Protein AF-A0A9Q0XYY8-F1 (afdb_monomer)

Nearest PDB structures (foldseek):
  5wf7-assembly1_B  TM=5.949E-01  e=9.572E+00  Thermochaetoides thermophila DSM 1495

Solvent-accessible surface area (backbone atoms only — not comparable to full-atom values): 6502 Å² total; per-residue (Å²): 116,75,74,58,56,54,52,50,41,52,50,37,50,50,51,33,50,53,48,52,50,27,52,75,70,72,44,54,51,76,96,55,97,62,53,68,69,56,53,53,53,53,49,50,53,51,48,53,49,42,60,76,51,77,65,93,70,63,51,65,63,44,37,55,53,29,49,57,46,53,59,73,22,50,74,76,62,58,66,72,58,52,52,51,48,51,53,51,52,51,52,46,57,60,57,71,68,61,75,83,77,77,76,76,77,80,73,78,133

Sequence (109 aa):
DAPNEQAQCMFVTYILTACLTAIVRGEDELHLPQTKAQLVAEVVAVLEQVVAEPTPGNILPCALVALHHLSKMKPHTPWELEDRFLSLAIHAVLRLEEPSYDYVGQVGP

Structure (mmCIF, N/CA/C/O backbone):
data_AF-A0A9Q0XYY8-F1
#
_entry.id   AF-A0A9Q0XYY8-F1
#
loop_
_atom_site.group_PDB
_atom_site.id
_atom_site.type_symbol
_atom_site.label_atom_id
_atom_site.label_alt_id
_atom_site.label_comp_id
_atom_site.label_asym_id
_atom_site.label_entity_id
_atom_site.label_seq_id
_atom_site.pdbx_PDB_ins_code
_atom_site.Cartn_x
_atom_site.Cartn_y
_atom_site.Cartn_z
_atom_site.occupancy
_atom_site.B_iso_or_equiv
_atom_site.auth_seq_id
_atom_site.auth_comp_id
_atom_site.auth_asym_id
_atom_site.auth_atom_id
_atom_site.pdbx_PDB_model_num
ATOM 1 N N . ASP A 1 1 ? 21.476 -0.680 -7.395 1.00 51.12 1 ASP A N 1
ATOM 2 C CA . ASP A 1 1 ? 21.698 -0.792 -5.939 1.00 51.12 1 ASP A CA 1
ATOM 3 C C . ASP A 1 1 ? 20.903 -1.950 -5.338 1.00 51.12 1 ASP A C 1
ATOM 5 O O . ASP A 1 1 ? 19.771 -1.769 -4.914 1.00 51.12 1 ASP A O 1
ATOM 9 N N . ALA A 1 2 ? 21.500 -3.143 -5.244 1.00 47.94 2 ALA A N 1
ATOM 10 C CA . ALA A 1 2 ? 20.867 -4.320 -4.628 1.00 47.94 2 ALA A CA 1
ATOM 11 C C . ALA A 1 2 ? 20.424 -4.176 -3.142 1.00 47.94 2 ALA A C 1
ATOM 13 O O . ALA A 1 2 ? 19.433 -4.804 -2.767 1.00 47.94 2 ALA A O 1
ATOM 14 N N . PRO A 1 3 ? 21.079 -3.371 -2.270 1.00 54.41 3 PRO A N 1
ATOM 15 C CA . PRO A 1 3 ? 20.635 -3.250 -0.879 1.00 54.41 3 PRO A CA 1
ATOM 16 C C . PRO A 1 3 ? 19.323 -2.465 -0.719 1.00 54.41 3 PRO A C 1
ATOM 18 O O . PRO A 1 3 ? 18.624 -2.659 0.274 1.00 54.41 3 PRO A O 1
ATOM 21 N N . ASN A 1 4 ? 18.965 -1.611 -1.688 1.00 74.56 4 ASN A N 1
ATOM 22 C CA . ASN A 1 4 ? 17.733 -0.820 -1.641 1.00 74.56 4 ASN A CA 1
ATOM 23 C C . ASN A 1 4 ? 16.499 -1.690 -1.953 1.00 74.56 4 ASN A C 1
ATOM 25 O O . ASN A 1 4 ? 15.521 -1.671 -1.211 1.00 74.56 4 ASN A O 1
ATOM 29 N N . GLU A 1 5 ? 16.579 -2.543 -2.978 1.00 75.19 5 GLU A N 1
ATOM 30 C CA . GLU A 1 5 ? 15.483 -3.441 -3.383 1.00 75.19 5 GLU A CA 1
ATOM 31 C C . GLU A 1 5 ? 15.122 -4.461 -2.296 1.00 75.19 5 GLU A C 1
ATOM 33 O O . GLU A 1 5 ? 13.947 -4.705 -2.013 1.00 75.19 5 GLU A O 1
ATOM 38 N N . GLN A 1 6 ? 16.128 -5.044 -1.636 1.00 81.56 6 GLN A N 1
ATOM 39 C CA . GLN A 1 6 ? 15.885 -6.023 -0.580 1.00 81.56 6 GLN A CA 1
ATOM 40 C C . GLN A 1 6 ? 15.208 -5.382 0.640 1.00 81.56 6 GLN A C 1
ATOM 42 O O . GLN A 1 6 ? 14.297 -5.978 1.219 1.00 81.56 6 GLN A O 1
ATOM 47 N N . ALA A 1 7 ? 15.602 -4.159 1.005 1.00 85.25 7 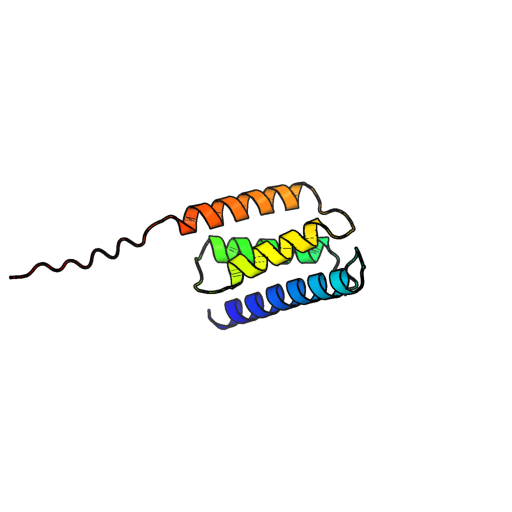ALA A N 1
ATOM 48 C CA . ALA A 1 7 ? 14.962 -3.404 2.078 1.00 85.25 7 ALA A CA 1
ATOM 49 C C . ALA A 1 7 ? 13.494 -3.083 1.751 1.00 85.25 7 ALA A C 1
ATOM 51 O O . ALA A 1 7 ? 12.620 -3.283 2.594 1.00 85.25 7 ALA A O 1
ATOM 52 N N . GLN A 1 8 ? 13.209 -2.671 0.514 1.00 86.12 8 GLN A N 1
ATOM 53 C CA . GLN A 1 8 ? 11.847 -2.400 0.043 1.00 86.12 8 GLN A CA 1
ATOM 54 C C . GLN A 1 8 ? 10.977 -3.654 0.038 1.00 86.12 8 GLN A C 1
ATOM 56 O O . GLN A 1 8 ? 9.841 -3.628 0.511 1.00 86.12 8 GLN A O 1
ATOM 61 N N . CYS A 1 9 ? 11.521 -4.774 -0.438 1.00 85.12 9 CYS A N 1
ATOM 62 C CA . CYS A 1 9 ? 10.827 -6.055 -0.437 1.00 85.12 9 CYS A CA 1
ATOM 63 C C . CYS A 1 9 ? 10.486 -6.507 0.992 1.00 85.12 9 CYS A C 1
ATOM 65 O O . CYS A 1 9 ? 9.346 -6.895 1.267 1.00 85.12 9 CYS A O 1
ATOM 67 N N . MET A 1 10 ? 11.440 -6.398 1.924 1.00 89.81 10 MET A N 1
ATOM 68 C CA . MET A 1 10 ? 11.202 -6.704 3.338 1.00 89.81 10 MET A CA 1
ATOM 69 C C . MET A 1 10 ? 10.146 -5.781 3.947 1.00 89.81 10 MET A C 1
ATOM 71 O O . MET A 1 10 ? 9.253 -6.262 4.643 1.00 89.81 10 MET A O 1
ATOM 75 N N . PHE A 1 11 ? 10.208 -4.482 3.651 1.00 90.50 11 PHE A N 1
ATOM 76 C CA . PHE A 1 11 ? 9.237 -3.507 4.134 1.00 90.50 11 PHE A CA 1
ATOM 77 C C . PHE A 1 11 ? 7.818 -3.821 3.643 1.00 90.50 11 PHE A C 1
ATOM 79 O O . PHE A 1 11 ? 6.909 -3.998 4.451 1.00 90.50 11 PHE A O 1
ATOM 86 N N . VAL A 1 12 ? 7.623 -3.981 2.333 1.00 90.88 12 VAL A N 1
ATOM 87 C CA . VAL A 1 12 ? 6.307 -4.296 1.755 1.00 90.88 12 VAL A CA 1
ATOM 88 C C . VAL A 1 12 ? 5.767 -5.623 2.298 1.00 90.88 12 VAL A C 1
ATOM 90 O O . VAL A 1 12 ? 4.589 -5.718 2.643 1.00 90.88 12 VAL A O 1
ATOM 93 N N . THR A 1 13 ? 6.628 -6.634 2.439 1.00 91.31 13 THR A N 1
ATOM 94 C CA . THR A 1 13 ? 6.248 -7.936 3.012 1.00 91.31 13 THR A CA 1
ATOM 95 C C . THR A 1 13 ? 5.820 -7.807 4.473 1.00 91.31 13 THR A C 1
ATOM 97 O O . THR A 1 13 ? 4.840 -8.431 4.889 1.00 91.31 13 THR A O 1
ATOM 100 N N . TYR A 1 14 ? 6.517 -6.979 5.253 1.00 93.12 14 TYR A N 1
ATOM 101 C CA . TYR A 1 14 ? 6.164 -6.689 6.640 1.00 93.12 14 TYR A CA 1
ATOM 102 C C . TYR A 1 14 ? 4.781 -6.035 6.745 1.00 93.12 14 TYR A C 1
ATOM 104 O O . TYR A 1 14 ? 3.944 -6.507 7.515 1.00 93.12 14 TYR A O 1
ATOM 112 N N . ILE A 1 15 ? 4.503 -5.019 5.922 1.00 92.75 15 ILE A N 1
ATO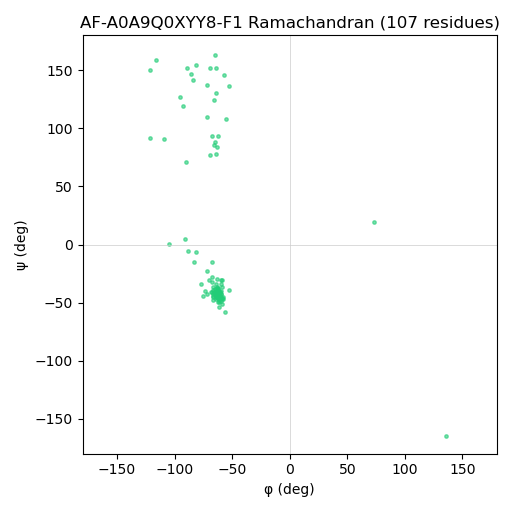M 113 C CA . ILE A 1 15 ? 3.197 -4.342 5.900 1.00 92.75 15 ILE A CA 1
ATOM 114 C C . ILE A 1 15 ? 2.082 -5.290 5.472 1.00 92.75 15 ILE A C 1
ATOM 116 O O . ILE A 1 15 ? 1.042 -5.348 6.130 1.00 92.75 15 ILE A O 1
ATOM 120 N N . LEU A 1 16 ? 2.305 -6.078 4.419 1.00 91.94 16 LEU A N 1
ATOM 121 C CA . LEU A 1 16 ? 1.346 -7.085 3.976 1.00 91.94 16 LEU A CA 1
ATOM 122 C C . LEU A 1 16 ? 1.045 -8.096 5.091 1.00 91.94 16 LEU A C 1
ATOM 124 O O . LEU A 1 16 ? -0.116 -8.396 5.365 1.00 91.94 16 LEU A O 1
ATOM 128 N N . THR A 1 17 ? 2.079 -8.579 5.780 1.00 93.38 17 THR A N 1
ATOM 129 C CA . THR A 1 17 ? 1.931 -9.535 6.885 1.00 93.38 17 THR A CA 1
ATOM 130 C C . THR A 1 17 ? 1.172 -8.928 8.062 1.00 93.38 17 THR A C 1
ATOM 132 O O . THR A 1 17 ? 0.295 -9.584 8.629 1.00 93.38 17 THR A O 1
ATOM 135 N N . ALA A 1 18 ? 1.463 -7.675 8.417 1.00 93.69 18 ALA A N 1
ATOM 136 C CA . ALA A 1 18 ? 0.744 -6.958 9.466 1.00 93.69 18 ALA A CA 1
ATOM 137 C C . ALA A 1 18 ? -0.741 -6.798 9.109 1.00 93.69 18 ALA A C 1
ATOM 139 O O . ALA A 1 18 ? -1.607 -7.111 9.926 1.00 93.69 18 ALA A O 1
ATOM 140 N N . CYS A 1 19 ? -1.030 -6.416 7.862 1.00 92.81 19 CYS A N 1
ATOM 141 C CA . CYS A 1 19 ? -2.391 -6.302 7.353 1.00 92.81 19 CYS A CA 1
ATOM 142 C C . CYS A 1 19 ? -3.156 -7.627 7.445 1.00 92.81 19 CYS A C 1
ATOM 144 O O . CYS A 1 19 ? -4.256 -7.682 7.992 1.00 92.81 19 CYS A O 1
ATOM 146 N N . LEU A 1 20 ? -2.568 -8.712 6.940 1.00 92.88 20 LEU A N 1
ATOM 147 C CA . LEU A 1 20 ? -3.191 -10.035 6.984 1.00 92.88 20 LEU A CA 1
ATOM 148 C C . LEU A 1 20 ? -3.399 -10.518 8.422 1.00 92.88 20 LEU A C 1
ATOM 150 O O . LEU A 1 20 ? -4.432 -11.110 8.723 1.00 92.88 20 LEU A O 1
ATOM 154 N N . THR A 1 21 ? -2.456 -10.232 9.320 1.00 94.31 21 THR A N 1
ATOM 155 C CA . THR A 1 21 ? -2.565 -10.600 10.738 1.00 94.31 21 THR A CA 1
ATOM 156 C C . THR A 1 21 ? -3.737 -9.893 11.413 1.00 94.31 21 THR A C 1
ATOM 158 O O . THR A 1 21 ? -4.521 -10.557 12.089 1.00 94.31 21 THR A O 1
ATOM 161 N N . ALA A 1 22 ? -3.889 -8.582 11.204 1.00 93.12 22 ALA A N 1
ATOM 162 C CA . ALA A 1 22 ? -5.024 -7.821 11.726 1.00 93.12 22 ALA A CA 1
ATOM 163 C C . ALA A 1 22 ? -6.357 -8.358 11.170 1.00 93.12 22 ALA A C 1
ATOM 165 O O . ALA A 1 22 ? -7.268 -8.668 11.935 1.00 93.12 22 ALA A O 1
ATOM 166 N N . ILE A 1 23 ? -6.430 -8.614 9.856 1.00 91.00 23 ILE A N 1
ATOM 167 C CA . ILE A 1 23 ? -7.627 -9.184 9.209 1.00 91.00 23 ILE A CA 1
ATOM 168 C C . ILE A 1 23 ? -8.001 -10.542 9.814 1.00 91.00 23 ILE A C 1
ATOM 170 O O . ILE A 1 23 ? -9.165 -10.773 10.137 1.00 91.00 23 ILE A O 1
ATOM 174 N N . VAL A 1 24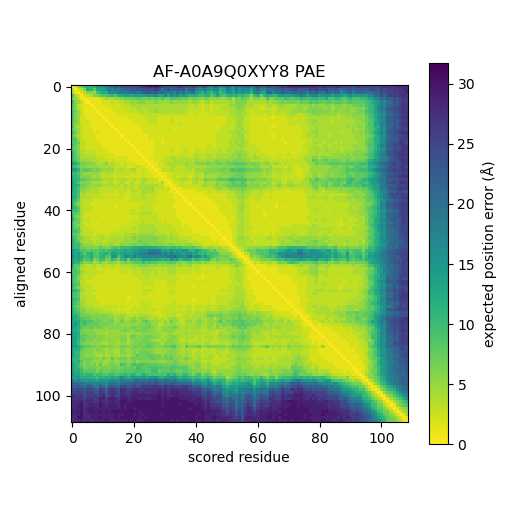 ? -7.028 -11.442 9.997 1.00 93.31 24 VAL A N 1
ATOM 175 C CA . VAL A 1 24 ? -7.258 -12.771 10.593 1.00 93.31 24 VAL A CA 1
ATOM 176 C C . VAL A 1 24 ? -7.749 -12.665 12.040 1.00 93.31 24 VAL A C 1
ATOM 178 O O . VAL A 1 24 ? -8.515 -13.517 12.490 1.00 93.31 24 VAL A O 1
ATOM 181 N N . ARG A 1 25 ? -7.350 -11.615 12.764 1.00 93.19 25 ARG A N 1
ATOM 182 C CA . ARG A 1 25 ? -7.818 -11.322 14.127 1.00 93.19 25 ARG A CA 1
ATOM 183 C C . ARG A 1 25 ? -9.177 -10.620 14.175 1.00 93.19 25 ARG A C 1
ATOM 185 O O . ARG A 1 25 ? -9.722 -10.461 15.262 1.00 93.19 25 ARG A O 1
ATOM 192 N N . GLY A 1 26 ? -9.736 -10.233 13.028 1.00 91.88 26 GLY A N 1
ATOM 193 C CA . GLY A 1 26 ? -10.961 -9.437 12.955 1.00 91.88 26 GLY A CA 1
ATOM 194 C C . GLY A 1 26 ? -10.760 -7.973 13.358 1.00 91.88 26 GLY A C 1
ATOM 195 O O . GLY A 1 26 ? -11.730 -7.301 13.697 1.00 91.88 26 GLY A O 1
ATOM 196 N N . GLU A 1 27 ? -9.517 -7.494 13.341 1.00 92.44 27 GLU A N 1
ATOM 197 C CA . GLU A 1 27 ? -9.159 -6.101 13.596 1.00 92.44 27 GLU A CA 1
ATOM 198 C C . GLU A 1 27 ? -9.315 -5.288 12.303 1.00 92.44 27 GLU A C 1
ATOM 200 O O . GLU A 1 27 ? -8.995 -5.758 11.206 1.00 92.44 27 GLU A O 1
ATOM 205 N N . ASP A 1 28 ? -9.800 -4.054 12.428 1.00 89.06 28 ASP A N 1
ATOM 206 C CA . ASP A 1 28 ? -9.884 -3.095 11.327 1.00 89.06 28 ASP A CA 1
ATOM 207 C C . ASP A 1 28 ? -8.818 -1.993 11.415 1.00 89.06 28 ASP A C 1
ATOM 209 O O . ASP A 1 28 ? -8.746 -1.165 10.514 1.00 89.06 28 ASP A O 1
ATOM 213 N N . GLU A 1 29 ? -7.951 -2.010 12.430 1.00 90.50 29 GLU A N 1
ATOM 214 C CA . GLU A 1 29 ? -6.849 -1.062 12.633 1.00 90.50 29 GLU A CA 1
ATOM 215 C C . GLU A 1 29 ? -5.491 -1.774 12.688 1.00 90.50 29 GLU A C 1
ATOM 217 O O . GLU A 1 29 ? -5.378 -2.919 13.122 1.00 90.50 29 GLU A O 1
ATOM 222 N N . LEU A 1 30 ? -4.431 -1.078 12.265 1.00 89.88 30 LEU A N 1
ATOM 223 C CA . LEU A 1 30 ? -3.057 -1.556 12.422 1.00 89.88 30 LEU A CA 1
ATOM 224 C C . LEU A 1 30 ? -2.444 -1.022 13.711 1.00 89.88 30 LEU A C 1
ATOM 226 O O . LEU A 1 30 ? -2.236 0.181 13.865 1.00 89.88 30 LEU A O 1
ATOM 230 N N . HIS A 1 31 ? -2.056 -1.934 14.596 1.00 87.56 31 HIS A N 1
ATOM 231 C CA . HIS A 1 31 ? -1.320 -1.613 15.816 1.00 87.56 31 HIS A CA 1
ATOM 232 C C . HIS A 1 31 ? 0.193 -1.647 15.567 1.00 87.56 31 HIS A C 1
ATOM 234 O O . HIS A 1 31 ? 0.897 -2.555 16.010 1.00 87.56 31 HIS A O 1
ATOM 240 N N . LEU A 1 32 ? 0.685 -0.657 14.820 1.00 88.69 32 LEU A N 1
ATOM 241 C CA . LEU A 1 32 ? 2.099 -0.489 14.478 1.00 88.69 32 LEU A CA 1
ATOM 242 C C . LEU A 1 32 ? 2.669 0.813 15.072 1.00 88.69 32 LEU A C 1
ATOM 244 O O . LEU A 1 32 ? 1.902 1.726 15.376 1.00 88.69 32 LEU A O 1
ATOM 248 N N . PRO A 1 33 ? 4.004 0.929 15.244 1.00 89.44 33 PRO A N 1
ATOM 249 C CA . PRO A 1 33 ? 4.630 2.168 15.718 1.00 89.44 33 PRO A CA 1
ATOM 250 C C . PRO A 1 33 ? 4.368 3.366 14.793 1.00 89.44 33 PRO A C 1
ATOM 252 O O . PRO A 1 33 ? 4.256 4.498 15.259 1.00 89.44 33 PRO A O 1
ATOM 255 N N . GLN A 1 34 ? 4.281 3.116 13.485 1.00 90.31 34 GLN A N 1
ATOM 256 C CA . GLN A 1 34 ? 3.932 4.103 12.472 1.00 90.31 34 GLN A CA 1
ATOM 257 C C . GLN A 1 34 ? 2.415 4.227 12.305 1.00 90.31 34 GLN A C 1
ATOM 259 O O . GLN A 1 34 ? 1.672 3.248 12.365 1.00 90.31 34 GLN A O 1
ATOM 264 N N . THR A 1 35 ? 1.958 5.438 11.996 1.00 90.44 35 THR A N 1
ATOM 265 C CA . THR A 1 35 ? 0.562 5.689 11.621 1.00 90.44 35 THR A CA 1
ATOM 266 C C . THR A 1 35 ? 0.238 5.088 10.254 1.00 90.44 35 THR A C 1
ATOM 268 O O . THR A 1 35 ? 1.090 5.034 9.365 1.00 90.44 35 THR A O 1
ATOM 271 N N . LYS A 1 36 ? -1.031 4.726 10.024 1.00 89.88 36 LYS A N 1
ATOM 272 C CA . LYS A 1 36 ? -1.485 4.214 8.721 1.00 89.88 36 LYS A CA 1
ATOM 273 C C . LYS A 1 36 ? -1.121 5.144 7.556 1.00 89.88 36 LYS A C 1
ATOM 275 O O . LYS A 1 36 ? -0.721 4.673 6.499 1.00 89.88 36 LYS A O 1
ATOM 280 N N . ALA A 1 37 ? -1.224 6.459 7.753 1.00 87.75 37 ALA A N 1
ATOM 281 C CA . ALA A 1 37 ? -0.873 7.448 6.736 1.00 87.75 37 ALA A CA 1
ATOM 282 C C . ALA A 1 37 ? 0.622 7.413 6.368 1.00 87.75 37 ALA A C 1
ATOM 284 O O . ALA A 1 37 ? 0.953 7.484 5.188 1.00 87.75 37 ALA A O 1
ATOM 285 N N . GLN A 1 38 ? 1.511 7.250 7.356 1.00 90.56 38 GLN A N 1
ATOM 286 C CA . GLN A 1 38 ? 2.948 7.067 7.112 1.00 90.56 38 GLN A CA 1
ATOM 287 C C . GLN A 1 38 ? 3.213 5.778 6.334 1.00 90.56 38 GLN A C 1
ATOM 289 O O . GLN A 1 38 ? 3.917 5.807 5.331 1.00 90.56 38 GLN A O 1
ATOM 294 N N . LEU A 1 39 ? 2.571 4.675 6.730 1.00 91.44 39 LEU A N 1
ATOM 295 C CA . LEU A 1 39 ? 2.711 3.392 6.040 1.00 91.44 39 LEU A CA 1
ATOM 296 C C . LEU A 1 39 ? 2.253 3.471 4.580 1.00 91.44 39 LEU A C 1
ATOM 298 O O . LEU A 1 39 ? 2.955 3.004 3.689 1.00 91.44 39 LEU A O 1
ATOM 302 N N . VAL A 1 40 ? 1.104 4.101 4.319 1.00 90.00 40 VAL A N 1
ATOM 303 C CA . VAL A 1 40 ? 0.613 4.327 2.951 1.00 90.00 40 VAL A CA 1
ATOM 304 C C . VAL A 1 40 ? 1.607 5.169 2.154 1.00 90.00 40 VAL A C 1
ATOM 306 O O . VAL A 1 40 ? 1.942 4.795 1.033 1.00 90.00 40 VAL A O 1
ATOM 309 N N . ALA A 1 41 ? 2.107 6.272 2.717 1.00 89.06 41 ALA A N 1
ATOM 310 C CA . ALA A 1 41 ? 3.068 7.138 2.037 1.00 89.06 41 ALA A CA 1
ATOM 311 C C . ALA A 1 41 ? 4.374 6.402 1.687 1.00 89.06 41 ALA A C 1
ATOM 313 O O . ALA A 1 41 ? 4.889 6.560 0.581 1.00 89.06 41 ALA A O 1
ATOM 314 N N . GLU A 1 42 ? 4.882 5.566 2.593 1.00 90.38 42 GLU A N 1
ATOM 315 C CA . GLU A 1 42 ? 6.082 4.757 2.363 1.00 90.38 42 GLU A CA 1
ATOM 316 C C . GLU A 1 42 ? 5.859 3.695 1.276 1.00 90.38 42 GLU A C 1
ATOM 318 O O . GLU A 1 42 ? 6.686 3.565 0.374 1.00 90.38 42 GLU A O 1
ATOM 323 N N . VAL A 1 43 ? 4.727 2.977 1.284 1.00 90.06 43 VAL A N 1
ATOM 324 C CA . VAL A 1 43 ? 4.426 1.995 0.223 1.00 90.06 43 VAL A CA 1
ATOM 325 C C . VAL A 1 43 ? 4.209 2.683 -1.132 1.00 90.06 43 VAL A C 1
ATOM 327 O O . VAL A 1 43 ? 4.648 2.163 -2.157 1.00 90.06 43 VAL A O 1
ATOM 330 N N . VAL A 1 44 ? 3.596 3.871 -1.155 1.00 88.50 44 VAL A N 1
ATOM 331 C CA . VAL A 1 44 ? 3.478 4.693 -2.372 1.00 88.50 44 VAL A CA 1
ATOM 332 C C . VAL A 1 44 ? 4.857 5.089 -2.902 1.00 88.50 44 VAL A C 1
ATOM 334 O O . VAL A 1 44 ? 5.095 4.955 -4.098 1.00 88.50 44 VAL A O 1
ATOM 337 N N . ALA A 1 45 ? 5.790 5.499 -2.039 1.00 87.94 45 ALA A N 1
ATOM 338 C CA . ALA A 1 45 ? 7.154 5.822 -2.460 1.00 87.94 45 ALA A CA 1
ATOM 339 C C . ALA A 1 45 ? 7.887 4.604 -3.054 1.00 87.94 45 ALA A C 1
ATOM 341 O O . ALA A 1 45 ? 8.614 4.745 -4.038 1.00 87.94 45 ALA A O 1
ATOM 342 N N . VAL A 1 46 ? 7.666 3.402 -2.504 1.00 87.75 46 VAL A N 1
ATOM 343 C CA . VAL A 1 46 ? 8.181 2.155 -3.098 1.00 87.75 46 VAL A CA 1
ATOM 344 C C . VAL A 1 46 ? 7.577 1.925 -4.484 1.00 87.75 46 VAL A C 1
ATOM 346 O O . VAL A 1 46 ? 8.313 1.640 -5.425 1.00 87.75 46 VAL A O 1
ATOM 349 N N . LEU A 1 47 ? 6.260 2.092 -4.643 1.00 86.06 47 LEU A N 1
ATOM 350 C CA . LEU A 1 47 ? 5.608 1.945 -5.948 1.00 86.06 47 LEU A CA 1
ATOM 351 C C . LEU A 1 47 ? 6.148 2.923 -6.986 1.00 86.06 47 LEU A C 1
ATOM 353 O O . LEU A 1 47 ? 6.382 2.521 -8.118 1.00 86.06 47 LEU A O 1
ATOM 357 N N . GLU A 1 48 ? 6.369 4.181 -6.619 1.00 86.31 48 GLU A N 1
ATOM 358 C CA . GLU A 1 48 ? 6.926 5.179 -7.535 1.00 86.31 48 GLU A CA 1
ATOM 359 C C . GLU A 1 48 ? 8.303 4.785 -8.052 1.00 86.31 48 GLU A C 1
ATOM 361 O O . GLU A 1 48 ? 8.565 4.908 -9.247 1.00 86.31 48 GLU A O 1
ATOM 366 N N . GLN A 1 49 ? 9.156 4.263 -7.171 1.00 85.25 49 GLN A N 1
ATOM 367 C CA . GLN A 1 49 ? 10.485 3.794 -7.552 1.00 85.25 49 GLN A CA 1
ATOM 368 C C . GLN A 1 49 ? 10.404 2.576 -8.471 1.00 85.25 49 GLN A C 1
ATOM 370 O O . GLN A 1 49 ? 11.015 2.577 -9.535 1.00 85.25 49 GLN A O 1
ATOM 375 N N . VAL A 1 50 ? 9.592 1.579 -8.111 1.00 81.50 50 VAL A N 1
ATOM 376 C CA . VAL A 1 50 ? 9.415 0.353 -8.908 1.00 81.50 50 VAL A CA 1
ATOM 377 C C . VAL A 1 50 ? 8.784 0.646 -10.272 1.00 81.50 50 VAL A C 1
ATOM 379 O O . VAL A 1 50 ? 9.091 -0.011 -11.262 1.00 81.50 50 VAL A O 1
ATOM 382 N N . VAL A 1 51 ? 7.897 1.637 -10.349 1.00 80.31 51 VAL A N 1
ATOM 383 C CA . VAL A 1 51 ? 7.274 2.066 -11.604 1.00 80.31 51 VAL A CA 1
ATOM 384 C C . VAL A 1 51 ? 8.255 2.843 -12.485 1.00 80.31 51 VAL A C 1
ATOM 386 O O . VAL A 1 51 ? 8.248 2.662 -13.708 1.00 80.31 51 VAL A O 1
ATOM 389 N N . ALA A 1 52 ? 9.077 3.712 -11.889 1.00 81.38 52 ALA A N 1
ATOM 390 C CA . ALA A 1 52 ? 10.088 4.486 -12.604 1.00 81.38 52 ALA A CA 1
ATOM 391 C C . ALA A 1 52 ? 11.190 3.582 -13.173 1.00 81.38 52 ALA A C 1
ATOM 393 O O . ALA A 1 52 ? 11.529 3.700 -14.354 1.00 81.38 52 ALA A O 1
ATOM 394 N N . GLU A 1 53 ? 11.675 2.648 -12.356 1.00 79.12 53 GLU A N 1
ATOM 395 C CA . GLU A 1 53 ? 12.714 1.674 -12.683 1.00 79.12 53 GLU A CA 1
ATOM 396 C C . GLU A 1 53 ? 12.149 0.259 -12.485 1.00 79.12 53 GLU A C 1
ATOM 398 O O . GLU A 1 53 ? 12.202 -0.278 -11.373 1.00 79.12 53 GLU A O 1
ATOM 403 N N . PRO A 1 54 ? 11.578 -0.347 -13.550 1.00 67.62 54 PRO A N 1
ATOM 404 C CA . PRO A 1 54 ? 10.955 -1.662 -13.476 1.00 67.62 54 PRO A CA 1
ATOM 405 C C . PRO A 1 54 ? 11.930 -2.693 -12.920 1.00 67.62 54 PRO A C 1
ATOM 407 O O . PRO A 1 54 ? 12.890 -3.098 -13.576 1.00 67.62 54 PRO A O 1
ATOM 410 N N . THR A 1 55 ? 11.674 -3.120 -11.690 1.00 64.44 55 THR A N 1
ATOM 411 C CA . THR A 1 55 ? 12.479 -4.124 -11.002 1.00 64.44 55 THR A CA 1
ATOM 412 C C . THR A 1 55 ? 11.834 -5.493 -11.188 1.00 64.44 55 THR A C 1
ATOM 414 O O . THR A 1 55 ? 10.641 -5.655 -10.909 1.00 64.44 55 THR A O 1
ATOM 417 N N . PRO A 1 56 ? 12.576 -6.506 -11.668 1.00 62.69 56 PRO A N 1
ATOM 418 C CA . PRO A 1 56 ? 12.040 -7.853 -11.778 1.00 62.69 56 PRO A CA 1
ATOM 419 C C . PRO A 1 56 ? 11.716 -8.403 -10.384 1.00 62.69 56 PRO A C 1
ATOM 421 O O . PRO A 1 56 ? 12.548 -8.376 -9.480 1.00 62.69 56 PRO A O 1
ATOM 424 N N . GLY A 1 57 ? 10.507 -8.940 -10.212 1.00 71.62 57 GLY A N 1
ATOM 425 C CA . GLY A 1 57 ? 10.117 -9.650 -8.996 1.00 71.62 57 GLY A CA 1
ATOM 426 C C . GLY A 1 57 ? 8.731 -9.292 -8.472 1.00 71.62 57 GLY A C 1
ATOM 427 O O . GLY A 1 57 ? 7.901 -8.697 -9.152 1.00 71.62 57 GLY A O 1
ATOM 428 N N . ASN A 1 58 ? 8.483 -9.682 -7.222 1.00 77.12 58 ASN A N 1
ATOM 429 C CA . ASN A 1 58 ? 7.156 -9.614 -6.607 1.00 77.12 58 ASN A CA 1
ATOM 430 C C . ASN A 1 58 ? 6.891 -8.295 -5.858 1.00 77.12 58 ASN A C 1
ATOM 432 O O . ASN A 1 58 ? 5.845 -8.164 -5.230 1.00 77.12 58 ASN A O 1
ATOM 436 N N . ILE A 1 59 ? 7.804 -7.316 -5.897 1.00 84.06 59 ILE A N 1
ATOM 437 C CA . ILE A 1 59 ? 7.675 -6.077 -5.108 1.00 84.06 59 ILE A CA 1
ATOM 438 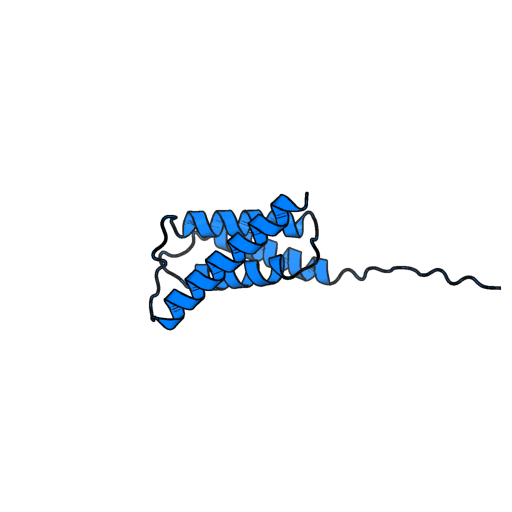C C . ILE A 1 59 ? 6.432 -5.292 -5.534 1.00 84.06 59 ILE A C 1
ATOM 440 O O . ILE A 1 59 ? 5.617 -4.947 -4.681 1.00 84.06 59 ILE A O 1
ATOM 444 N N . LEU A 1 60 ? 6.249 -5.078 -6.841 1.00 83.25 60 LEU A N 1
ATOM 445 C CA . LEU A 1 60 ? 5.085 -4.381 -7.388 1.00 83.25 60 LEU A CA 1
ATOM 446 C C . LEU A 1 60 ? 3.752 -5.030 -6.965 1.00 83.25 60 LEU A C 1
ATOM 448 O O . LEU A 1 60 ? 2.948 -4.349 -6.325 1.00 83.25 60 LEU A O 1
ATOM 452 N N . PRO A 1 61 ? 3.489 -6.324 -7.255 1.00 85.06 61 PRO A N 1
ATOM 453 C CA . PRO A 1 61 ? 2.230 -6.942 -6.852 1.00 85.06 61 PRO A CA 1
ATOM 454 C C . PRO A 1 61 ? 2.055 -6.967 -5.327 1.00 85.06 61 PRO A C 1
ATOM 456 O O . PRO A 1 61 ? 0.959 -6.685 -4.847 1.00 85.06 61 PRO A O 1
ATOM 459 N N . CYS A 1 62 ? 3.111 -7.218 -4.545 1.00 86.94 62 CYS A N 1
ATOM 460 C CA . CYS A 1 62 ? 3.016 -7.175 -3.083 1.00 86.94 62 CYS A CA 1
ATOM 461 C C . CYS A 1 62 ? 2.667 -5.770 -2.563 1.00 86.94 62 CYS A C 1
ATOM 463 O O . CYS A 1 62 ? 1.868 -5.651 -1.635 1.00 86.94 62 CYS A O 1
ATOM 465 N N . ALA A 1 63 ? 3.215 -4.711 -3.164 1.00 88.00 63 ALA A N 1
ATOM 466 C CA . ALA A 1 63 ? 2.948 -3.330 -2.769 1.00 88.00 63 ALA A CA 1
ATOM 467 C C . ALA A 1 63 ? 1.506 -2.916 -3.095 1.00 88.00 63 ALA A C 1
ATOM 469 O O . ALA A 1 63 ? 0.836 -2.305 -2.261 1.00 88.00 63 ALA A O 1
ATOM 470 N N . LEU A 1 64 ? 0.992 -3.325 -4.260 1.00 88.56 64 LEU A N 1
ATOM 471 C CA . LEU A 1 64 ? -0.410 -3.113 -4.632 1.00 88.56 64 LEU A CA 1
ATOM 472 C C . LEU A 1 64 ? -1.370 -3.819 -3.662 1.00 88.56 64 LEU A C 1
ATOM 474 O O . LEU A 1 64 ? -2.354 -3.223 -3.220 1.00 88.56 64 LEU A O 1
ATOM 478 N N . VAL A 1 65 ? -1.073 -5.067 -3.287 1.00 89.62 65 VAL A N 1
ATOM 479 C CA . VAL A 1 65 ? -1.892 -5.827 -2.328 1.00 89.62 65 VAL A CA 1
ATOM 480 C C . VAL A 1 65 ? -1.807 -5.222 -0.922 1.00 89.62 65 VAL A C 1
ATOM 482 O O . VAL A 1 65 ? -2.831 -5.092 -0.250 1.00 89.62 65 VAL A O 1
ATOM 485 N N . ALA A 1 66 ? -0.621 -4.794 -0.481 1.00 90.81 66 ALA A N 1
ATOM 486 C CA . ALA A 1 66 ? -0.453 -4.110 0.799 1.00 90.81 66 ALA A CA 1
ATOM 487 C C . ALA A 1 66 ? -1.296 -2.824 0.865 1.00 90.81 66 ALA A C 1
ATOM 489 O O . ALA A 1 66 ? -2.031 -2.624 1.833 1.00 90.81 66 ALA A O 1
ATOM 490 N N . LEU A 1 67 ? -1.271 -1.992 -0.183 1.00 89.19 67 LEU A N 1
ATOM 491 C CA . LEU A 1 67 ? -2.102 -0.784 -0.253 1.00 89.19 67 LEU A CA 1
ATOM 492 C C . LEU A 1 67 ? -3.596 -1.088 -0.301 1.00 89.19 67 LEU A C 1
ATOM 494 O O . LEU A 1 67 ? -4.376 -0.397 0.352 1.00 89.19 67 LEU A O 1
ATOM 498 N N . HIS A 1 68 ? -3.998 -2.141 -1.011 1.00 88.88 68 HIS A N 1
ATOM 499 C CA . HIS A 1 68 ? -5.387 -2.588 -1.017 1.00 88.88 68 HIS A CA 1
ATOM 500 C C . HIS A 1 68 ? -5.887 -2.966 0.384 1.00 88.88 68 HIS A C 1
ATOM 502 O O . HIS A 1 68 ? -7.027 -2.669 0.743 1.00 88.88 68 HIS A O 1
ATOM 508 N N . HIS A 1 69 ? -5.058 -3.624 1.193 1.00 91.75 69 HIS A N 1
ATOM 509 C CA . HIS A 1 69 ? -5.435 -3.921 2.570 1.00 91.75 69 HIS A CA 1
ATOM 510 C C . HIS A 1 69 ? -5.437 -2.666 3.445 1.00 91.75 69 HIS A C 1
ATOM 512 O O . HIS A 1 69 ? -6.397 -2.451 4.184 1.00 91.75 69 HIS A O 1
ATOM 518 N N . LEU A 1 70 ? -4.433 -1.797 3.305 1.00 90.88 70 LEU A N 1
ATOM 519 C CA . LEU A 1 70 ? -4.369 -0.525 4.028 1.00 90.88 70 LEU A CA 1
ATOM 520 C C . LEU A 1 70 ? -5.572 0.387 3.742 1.00 90.88 70 LEU A C 1
ATOM 522 O O . LEU A 1 70 ? -6.044 1.063 4.657 1.00 90.88 70 LEU A O 1
ATOM 526 N N . SER A 1 71 ? -6.094 0.418 2.511 1.00 88.81 71 SER A N 1
ATOM 527 C CA . SER A 1 71 ? -7.265 1.242 2.163 1.00 88.81 71 SER A CA 1
ATOM 528 C C . SER A 1 71 ? -8.552 0.766 2.838 1.00 88.81 71 SER A C 1
ATOM 530 O O . SER A 1 71 ? -9.425 1.573 3.148 1.00 88.81 71 SER A O 1
ATOM 532 N N . LYS A 1 72 ? -8.646 -0.531 3.144 1.00 87.94 72 LYS A N 1
ATOM 533 C CA . LYS A 1 72 ? -9.777 -1.130 3.866 1.00 87.94 72 LYS A CA 1
ATOM 534 C C . LYS A 1 72 ? -9.682 -0.990 5.386 1.00 87.94 72 LYS A C 1
ATOM 536 O O . LYS A 1 72 ? -10.678 -1.211 6.068 1.00 87.94 72 LYS A O 1
ATOM 541 N N . MET A 1 73 ? -8.508 -0.644 5.909 1.00 90.69 73 MET A N 1
ATOM 542 C CA . MET A 1 73 ? -8.267 -0.465 7.340 1.00 90.69 73 MET A CA 1
ATOM 543 C C . MET A 1 73 ? -8.549 0.968 7.791 1.00 90.69 73 MET A C 1
ATOM 545 O O . MET A 1 73 ? -8.400 1.927 7.029 1.00 90.69 73 MET A O 1
ATOM 549 N N . LYS A 1 74 ? -8.923 1.119 9.057 1.00 90.69 74 LYS A N 1
ATOM 550 C CA . LYS A 1 74 ? -9.071 2.390 9.758 1.00 90.69 74 LYS A CA 1
ATOM 551 C C . LYS A 1 74 ? -7.717 2.910 10.268 1.00 90.69 74 LYS A C 1
ATOM 553 O O . LYS A 1 74 ? -6.796 2.122 10.496 1.00 90.69 74 LYS A O 1
ATOM 558 N N . PRO A 1 75 ? -7.578 4.239 10.449 1.00 90.00 75 PRO A N 1
ATOM 559 C CA . PRO A 1 75 ? -8.503 5.296 10.001 1.00 90.00 75 PRO A CA 1
ATOM 560 C C . PRO A 1 75 ? -8.561 5.353 8.468 1.00 90.00 75 PRO A C 1
ATOM 562 O O . PRO A 1 75 ? -7.678 4.800 7.838 1.00 90.00 75 PRO A O 1
ATOM 565 N N . HIS A 1 76 ? -9.553 5.989 7.838 1.00 87.12 76 HIS A N 1
ATOM 566 C CA . HIS A 1 76 ? -9.599 6.078 6.366 1.00 87.12 76 HIS A CA 1
ATOM 567 C C . HIS A 1 76 ? -8.334 6.719 5.781 1.00 87.12 76 HIS A C 1
ATOM 569 O O . HIS A 1 76 ? -7.720 7.595 6.395 1.00 87.12 76 HIS A O 1
ATOM 575 N N . THR A 1 77 ? -7.925 6.250 4.601 1.00 83.50 77 THR A N 1
ATOM 576 C CA . THR A 1 77 ? -6.802 6.852 3.879 1.00 83.50 77 THR A CA 1
ATOM 577 C C . THR A 1 77 ? -7.250 8.209 3.321 1.00 83.50 77 THR A C 1
ATOM 579 O O . THR A 1 77 ? -8.367 8.305 2.816 1.00 83.50 77 THR A O 1
ATOM 582 N N . PRO A 1 78 ? -6.425 9.267 3.413 1.00 83.50 78 PRO A N 1
ATOM 583 C CA . PRO A 1 78 ? -6.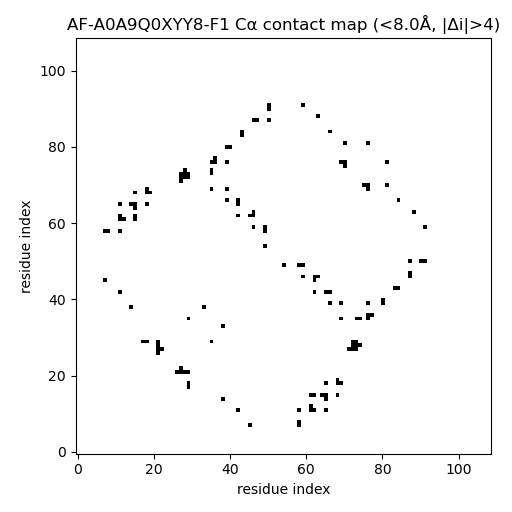684 10.524 2.716 1.00 83.50 78 PRO A CA 1
ATOM 584 C C . PRO A 1 78 ? -6.922 10.289 1.220 1.00 83.50 78 PRO A C 1
ATOM 586 O O . PRO A 1 78 ? -6.178 9.530 0.594 1.00 83.50 78 PRO A O 1
ATOM 589 N N . TRP A 1 79 ? -7.932 10.944 0.647 1.00 82.50 79 TRP A N 1
ATOM 590 C CA . TRP A 1 79 ? -8.331 10.734 -0.749 1.00 82.50 79 TRP A CA 1
ATOM 591 C C . TRP A 1 79 ? -7.194 11.054 -1.732 1.00 82.50 79 TRP A C 1
ATOM 593 O O . TRP A 1 79 ? -7.076 10.403 -2.764 1.00 82.50 79 TRP A O 1
ATOM 603 N N . GLU A 1 80 ? -6.305 11.990 -1.389 1.00 85.81 80 GLU A N 1
ATOM 604 C CA . GLU A 1 80 ? -5.131 12.348 -2.190 1.00 85.81 80 GLU A CA 1
ATOM 605 C C . GLU A 1 80 ? -4.151 11.174 -2.329 1.00 85.81 80 GLU A C 1
ATOM 607 O O . GLU A 1 80 ? -3.520 10.987 -3.370 1.00 85.81 80 GLU A O 1
ATOM 612 N N . LEU A 1 81 ? -4.012 10.369 -1.270 1.00 80.56 81 LEU A N 1
ATOM 613 C CA . LEU A 1 81 ? -3.168 9.175 -1.288 1.00 80.56 81 LEU A CA 1
ATOM 614 C C . LEU A 1 81 ? -3.847 8.025 -2.041 1.00 80.56 81 LEU A C 1
ATOM 616 O O . LEU A 1 81 ? -3.155 7.255 -2.706 1.00 80.56 81 LEU A O 1
ATOM 620 N N . GLU A 1 82 ? -5.176 7.920 -1.972 1.00 80.19 82 GLU A N 1
ATOM 621 C CA . GLU A 1 82 ? -5.943 6.933 -2.743 1.00 80.19 82 GLU A CA 1
ATOM 622 C C . GLU A 1 82 ? -5.894 7.214 -4.252 1.00 80.19 82 GLU A C 1
ATOM 624 O O . GLU A 1 82 ? -5.669 6.290 -5.035 1.00 80.19 82 GLU A O 1
ATOM 629 N N . ASP A 1 83 ? -6.028 8.479 -4.657 1.00 86.38 83 ASP A N 1
ATOM 630 C CA . ASP A 1 83 ? -5.922 8.904 -6.058 1.00 86.38 83 ASP A CA 1
ATOM 631 C C . ASP A 1 83 ? -4.517 8.636 -6.622 1.00 86.38 83 ASP A C 1
ATOM 633 O O . ASP A 1 83 ? -4.356 8.021 -7.681 1.00 86.38 83 ASP A O 1
ATOM 637 N N . ARG A 1 84 ? -3.473 8.986 -5.855 1.00 84.06 84 ARG A N 1
ATOM 638 C CA . ARG A 1 84 ? -2.078 8.697 -6.224 1.00 84.06 84 ARG A CA 1
ATOM 639 C C . ARG A 1 84 ? -1.820 7.197 -6.353 1.00 84.06 84 ARG A C 1
ATOM 641 O O . ARG A 1 84 ? -1.165 6.774 -7.304 1.00 84.06 84 ARG A O 1
ATOM 648 N N . PHE A 1 85 ? -2.355 6.388 -5.438 1.00 82.81 85 PHE A N 1
ATOM 649 C CA . PHE A 1 85 ? -2.281 4.929 -5.532 1.00 82.81 85 PHE A CA 1
ATOM 650 C C . PHE A 1 85 ? -2.941 4.408 -6.810 1.00 82.81 85 PHE A C 1
ATOM 652 O O . PHE A 1 85 ? -2.329 3.615 -7.526 1.00 82.81 85 PHE A O 1
ATOM 659 N N . LEU A 1 86 ? -4.164 4.854 -7.108 1.00 83.50 86 LEU A N 1
ATOM 660 C CA . LEU A 1 86 ? -4.895 4.415 -8.293 1.00 83.50 86 LEU A CA 1
ATOM 661 C C . LEU A 1 86 ? -4.124 4.752 -9.574 1.00 83.50 86 LEU A C 1
ATOM 663 O O . LEU A 1 86 ? -3.968 3.892 -10.441 1.00 83.50 86 LEU A O 1
ATOM 667 N N . SER A 1 87 ? -3.586 5.969 -9.661 1.00 87.25 87 SER A N 1
ATOM 668 C CA . SER A 1 87 ? -2.755 6.410 -10.783 1.00 87.25 87 SER A CA 1
ATOM 669 C C . SER A 1 87 ? -1.517 5.522 -10.973 1.00 87.25 87 SER A C 1
ATOM 671 O O . SER A 1 87 ? -1.263 5.031 -12.076 1.00 87.25 87 SER A O 1
ATOM 673 N N . LEU A 1 88 ? -0.790 5.224 -9.889 1.00 83.50 88 LEU A N 1
ATOM 674 C CA . LEU A 1 88 ? 0.389 4.351 -9.934 1.00 83.50 88 LEU A CA 1
ATOM 675 C C . LEU A 1 88 ? 0.039 2.911 -10.305 1.00 83.50 88 LEU A C 1
ATOM 677 O O . LEU A 1 88 ? 0.758 2.297 -11.090 1.00 83.50 88 LEU A O 1
ATOM 681 N N . ALA A 1 89 ? -1.064 2.378 -9.780 1.00 81.25 89 ALA A N 1
ATOM 682 C CA . ALA A 1 89 ? -1.532 1.036 -10.106 1.00 81.25 89 ALA A CA 1
ATOM 683 C C . ALA A 1 89 ? -1.893 0.914 -11.592 1.00 81.25 89 ALA A C 1
ATOM 685 O O . ALA A 1 89 ? -1.479 -0.043 -12.245 1.00 81.25 89 ALA A O 1
ATOM 686 N N . ILE A 1 90 ? -2.604 1.903 -12.143 1.00 83.56 90 ILE A N 1
ATOM 687 C CA . ILE A 1 90 ? -2.929 1.960 -13.573 1.00 83.56 90 ILE A CA 1
ATOM 688 C C . ILE A 1 90 ? -1.645 2.025 -14.402 1.00 83.56 90 ILE A C 1
ATOM 690 O O . ILE A 1 90 ? -1.472 1.231 -15.323 1.00 83.56 90 ILE A O 1
ATOM 694 N N . HIS A 1 91 ? -0.720 2.924 -14.059 1.00 82.50 91 HIS A N 1
ATOM 695 C CA . HIS A 1 91 ? 0.532 3.070 -14.799 1.00 82.50 91 HIS A CA 1
ATOM 696 C C . HIS A 1 91 ? 1.390 1.796 -14.746 1.00 82.50 91 HIS A C 1
ATOM 698 O O . HIS A 1 91 ? 1.980 1.400 -15.750 1.00 82.50 91 HIS A O 1
ATOM 704 N N . ALA A 1 92 ? 1.425 1.118 -13.598 1.00 76.25 92 ALA A N 1
ATOM 705 C CA . ALA A 1 92 ? 2.122 -0.149 -13.439 1.00 76.25 92 ALA A CA 1
ATOM 706 C C . ALA A 1 92 ? 1.514 -1.265 -14.305 1.00 76.25 92 ALA A C 1
ATOM 708 O O . ALA A 1 92 ? 2.253 -1.992 -14.962 1.00 76.25 92 ALA A O 1
ATOM 709 N N . VAL A 1 93 ? 0.181 -1.376 -14.346 1.00 75.56 93 VAL A N 1
ATOM 710 C CA . VAL A 1 93 ? -0.520 -2.353 -15.197 1.00 75.56 93 VAL A CA 1
ATOM 711 C C . VAL A 1 93 ? -0.268 -2.069 -16.678 1.00 75.56 93 VAL A C 1
ATOM 713 O O . VAL A 1 93 ? 0.068 -2.989 -17.414 1.00 75.56 93 VAL A O 1
ATOM 716 N N . LEU A 1 94 ? -0.358 -0.806 -17.103 1.00 76.69 94 LEU A N 1
ATOM 717 C CA . LEU A 1 94 ? -0.144 -0.424 -18.503 1.00 76.69 94 LEU A CA 1
ATOM 718 C C . LEU A 1 94 ? 1.310 -0.618 -18.958 1.00 76.69 94 LEU A C 1
ATOM 720 O O . LEU A 1 94 ? 1.543 -0.963 -20.111 1.00 76.69 94 LEU A O 1
ATOM 724 N N . ARG A 1 95 ? 2.297 -0.447 -18.069 1.00 71.00 95 ARG A N 1
ATOM 725 C CA . ARG A 1 95 ? 3.703 -0.746 -18.392 1.00 71.00 95 ARG A CA 1
ATOM 726 C C . ARG A 1 95 ? 3.991 -2.239 -18.537 1.00 71.00 95 ARG A C 1
ATOM 728 O O . ARG A 1 95 ? 4.868 -2.599 -19.312 1.00 71.00 95 ARG A O 1
ATOM 735 N N . LEU A 1 96 ? 3.273 -3.110 -17.824 1.00 63.75 96 LEU A N 1
ATOM 736 C CA . LEU A 1 96 ? 3.425 -4.565 -17.971 1.00 63.75 96 LEU A CA 1
ATOM 737 C C . LEU A 1 96 ? 2.942 -5.078 -19.341 1.00 63.75 96 LEU A C 1
ATOM 739 O O . LEU A 1 96 ? 3.270 -6.205 -19.707 1.00 63.75 96 LEU A O 1
ATOM 743 N N . GLU A 1 97 ? 2.187 -4.272 -20.094 1.00 53.03 97 GLU A N 1
ATOM 744 C CA . GLU A 1 97 ? 1.720 -4.603 -21.444 1.00 53.03 97 GLU A CA 1
ATOM 745 C C . GLU A 1 97 ? 2.699 -4.207 -22.559 1.00 53.03 97 GLU A C 1
ATOM 747 O O . GLU A 1 97 ? 2.451 -4.574 -23.707 1.00 53.03 97 GLU A O 1
ATOM 752 N N . GLU A 1 98 ? 3.808 -3.509 -22.273 1.00 50.88 98 GLU A N 1
ATOM 753 C CA . GLU A 1 98 ? 4.837 -3.275 -23.291 1.00 50.88 98 GLU A CA 1
ATOM 754 C C . GLU A 1 98 ? 5.575 -4.595 -23.570 1.00 50.88 98 GLU A C 1
ATOM 756 O O . GLU A 1 98 ? 6.333 -5.073 -22.720 1.00 50.88 98 GLU A O 1
ATOM 761 N N . PRO A 1 99 ? 5.388 -5.226 -24.747 1.00 46.44 99 PRO A N 1
ATOM 762 C CA . PRO A 1 99 ? 6.159 -6.404 -25.087 1.00 46.44 99 PRO A CA 1
ATOM 763 C C . PRO A 1 99 ? 7.607 -5.947 -25.229 1.00 46.44 99 PRO A C 1
ATOM 765 O O . PRO A 1 99 ? 7.900 -5.073 -26.052 1.00 46.44 99 PRO A O 1
ATOM 768 N N . SER A 1 100 ? 8.529 -6.556 -24.482 1.00 46.91 100 SER A N 1
ATOM 769 C CA . SER A 1 100 ? 9.932 -6.523 -24.876 1.00 46.91 100 SER A CA 1
ATOM 770 C C . SER A 1 100 ? 10.018 -7.236 -26.225 1.00 46.91 100 SER A C 1
ATOM 772 O O . SER A 1 100 ? 10.097 -8.464 -26.299 1.00 46.91 100 SER A O 1
ATOM 774 N N . TYR A 1 101 ? 9.945 -6.482 -27.318 1.00 43.84 101 TYR A N 1
ATOM 775 C CA . TYR A 1 101 ? 10.395 -6.970 -28.608 1.00 43.84 101 TYR A CA 1
ATOM 776 C C . TYR A 1 101 ? 11.917 -7.073 -28.530 1.00 43.84 101 TYR A C 1
ATOM 778 O O . TYR A 1 101 ? 12.639 -6.238 -29.072 1.00 43.84 101 TYR A O 1
ATOM 786 N N . ASP A 1 102 ? 12.408 -8.121 -27.867 1.00 44.31 102 ASP A N 1
ATOM 787 C CA . ASP A 1 102 ? 13.709 -8.678 -28.195 1.00 44.31 102 ASP A CA 1
ATOM 788 C C . ASP A 1 102 ? 13.563 -9.242 -29.605 1.00 44.31 102 ASP A C 1
ATOM 790 O O . ASP A 1 102 ? 13.208 -10.401 -29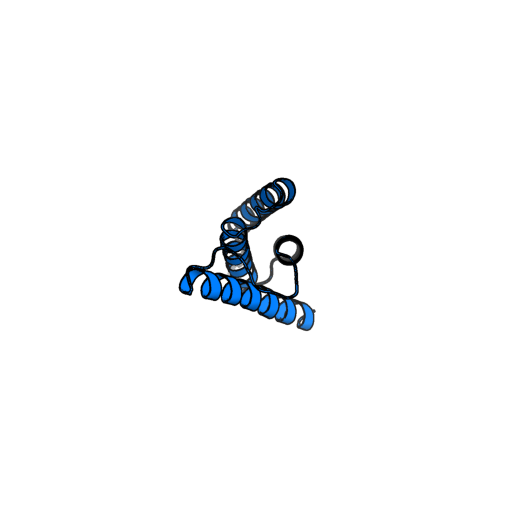.833 1.00 44.31 102 ASP A O 1
ATOM 794 N N . TYR A 1 103 ? 13.769 -8.361 -30.582 1.00 45.69 103 TYR A N 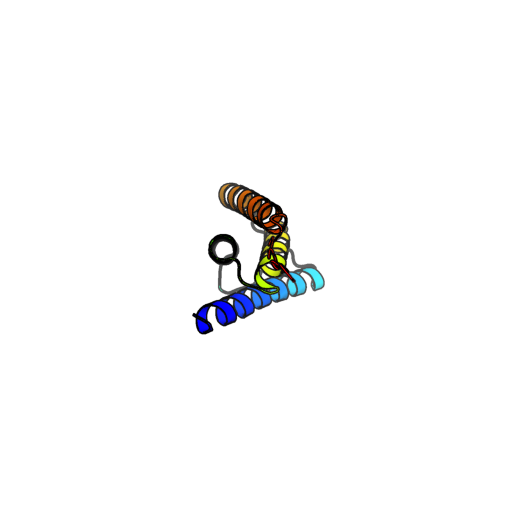1
ATOM 795 C CA . TYR A 1 103 ? 14.010 -8.728 -31.962 1.00 45.69 103 TYR A CA 1
ATOM 796 C C . TYR A 1 103 ? 15.326 -9.510 -31.961 1.00 45.69 103 TYR A C 1
ATOM 798 O O . TYR A 1 103 ? 16.408 -8.968 -32.187 1.00 45.69 103 TYR A O 1
ATOM 806 N N . VAL A 1 104 ? 15.243 -10.809 -31.668 1.00 47.38 104 VAL A N 1
ATOM 807 C CA . VAL A 1 104 ? 16.292 -11.759 -32.011 1.00 47.38 104 VAL A CA 1
ATOM 808 C C . VAL A 1 104 ? 16.311 -11.782 -33.531 1.00 47.38 104 VAL A C 1
ATOM 810 O O . VAL A 1 104 ? 15.584 -12.533 -34.179 1.00 47.38 104 VAL A O 1
ATOM 813 N N . GLY A 1 105 ? 17.103 -10.880 -34.106 1.00 43.91 105 GLY A N 1
ATOM 814 C CA . GLY A 1 105 ? 17.465 -10.886 -35.509 1.00 43.91 105 GLY A CA 1
ATOM 815 C C . GLY A 1 105 ? 18.265 -12.147 -35.802 1.00 43.91 105 GLY A C 1
ATOM 816 O O . GLY A 1 105 ? 19.486 -12.104 -35.911 1.00 43.91 105 GLY A O 1
ATOM 817 N N . GLN A 1 106 ? 17.577 -13.279 -35.935 1.00 48.34 106 GLN A N 1
ATOM 818 C CA . GLN A 1 106 ? 18.053 -14.364 -36.773 1.00 48.34 106 GLN A CA 1
ATOM 819 C C . GLN A 1 106 ? 17.994 -13.862 -38.213 1.00 48.34 106 GLN A C 1
ATOM 821 O O . GLN A 1 106 ? 16.968 -13.948 -38.882 1.00 48.34 106 GLN A O 1
ATOM 826 N N . VAL A 1 107 ? 19.113 -13.323 -38.684 1.00 44.62 107 VAL A N 1
ATOM 827 C CA . VAL A 1 107 ? 19.387 -13.242 -40.113 1.00 44.62 107 VAL A CA 1
ATOM 828 C C . VAL A 1 107 ? 20.497 -14.249 -40.384 1.00 44.62 107 VAL A C 1
ATOM 830 O O . VAL A 1 107 ? 21.677 -13.946 -40.237 1.00 44.62 107 VAL A O 1
ATOM 833 N N . GLY A 1 108 ? 20.088 -15.479 -40.708 1.00 41.34 108 GLY A N 1
ATOM 834 C CA . GLY A 1 108 ? 20.896 -16.359 -41.555 1.00 41.34 108 GLY A CA 1
ATOM 835 C C . GLY A 1 108 ? 21.014 -15.738 -42.952 1.00 41.34 108 GLY A C 1
ATOM 836 O O . GLY A 1 108 ? 20.145 -14.951 -43.348 1.00 41.34 108 GLY A O 1
ATOM 837 N N . PRO A 1 109 ? 22.098 -16.028 -43.676 1.00 43.00 109 PRO A N 1
ATOM 838 C CA . PRO A 1 109 ? 22.301 -17.364 -44.238 1.00 43.00 109 PRO A CA 1
ATOM 839 C C . PRO A 1 109 ? 23.600 -18.061 -43.818 1.00 43.00 109 PRO A C 1
ATOM 841 O O . PRO A 1 109 ? 24.563 -17.370 -43.420 1.00 43.00 109 PRO A O 1
#

Foldseek 3Di:
DVVVVVVLQVLLVVLLVQLVVCVVVVHQARPDPDHLQVSLVSLLVQLVVCLVPVDPDCSNVSSLSSNVSSCSGPPHHDVVSVVSSVVSNVSSVVVVPPDPPPVPPPDDD

Organism: NCBI:txid171643

pLDDT: mean 80.11, std 15.17, range [41.34, 94.31]

Secondary structure (DSSP, 8-state):
-HHHHHHHHHHHHHHHHHHHHHHHHT-SB--SSS-HHHHHHHHHHHHHHHHHS--SSSHHHHHHHHHHHHHHSBSPP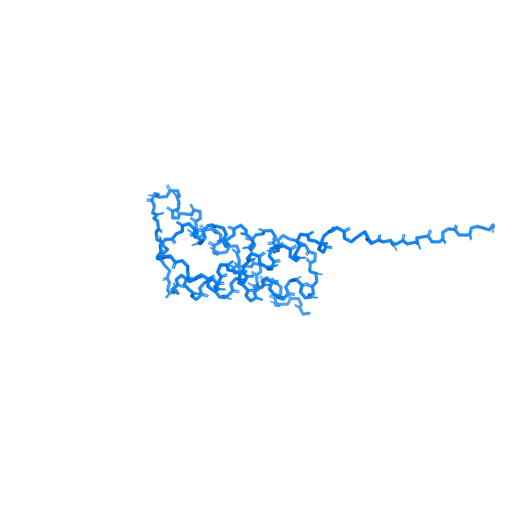PHHHHHHHHHHHHHHHHHTTS-----------

Mean predicted aligned error: 8.53 Å

Radius of gyration: 16.98 Å; Cα contacts (8 Å, |Δi|>4): 73; chains: 1; bounding box: 33×30×60 Å

=== Feature glossary ===
Reading guide. The protein is described through the following features:

Foldseek 3Di. A 3Di character summarizes, for each residue, the relative orientation of the Cα frame of its nearest spatial neighbor. Because it encodes fold topology rather than chemistry, 3Di alignments detect remote structural similarity that sequence alignment misses.

Contact-map, Ramachandran, and PAE plots. Plot images: a contact map (which residues are close in 3D, as an N×N binary image), a Ramachandran scatter (backbone torsion angles, revealing secondary-structure composition at a glance), and — for AlphaFold structures — a PAE heatmap (pairwise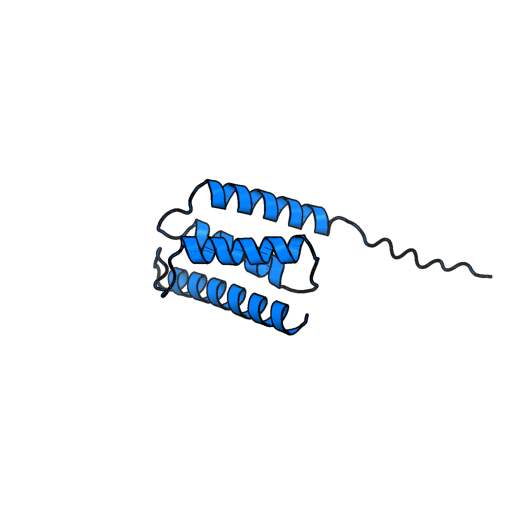 prediction confidence).

Radius of gyration, Cα contacts, bounding box. Radius of gyration (Rg) is the root-mean-square distance of Cα atoms from their centroid — a single number for overall size and compactness. A globular domain of N residues has Rg ≈ 2.2·N^0.38 Å; an extended or disordered chain has a much larger Rg. The Cα contact count is the number of residue pairs whose Cα atoms are within 8 Å and are more than four positions apart in sequence — a standard proxy for tertiary packing density. The bounding box is the smallest axis-aligned box enclosing all Cα atoms.

Secondary structure (8-state, DSSP). Eight-state secondary structure (DSSP): H is the canonical α-helix, G the tighter 3₁₀-helix, I the wider π-helix; E/B are β-structure, T and S are turns and bends, and '-' is everything else. DSSP derives these from the pattern of main-chain N–H···O=C hydrogen bonds, not from the sequence.

B-factor. B-factor (Debye–Waller factor) reflects atomic displacement in the crystal lattice. It is an experimental observable (units Å²), not a prediction; low values mean the atom is pinned down, high values mean it moves or is heterogeneous across the crystal.

pLDDT. pLDDT is the predicted lDDT-Cα score: AlphaFold's confidence that the local environment of each residue (all inter-atomic distances within 15 Å) is correctly placed. It is a per-residue number between 0 and 100, with higher meaning more reliable.

Nearest PDB structures. Nearest PDB neighbors are the top structural matches found by Foldseek when searching this structure against the entire Protein Data Bank. Each hit reports a TM-score (0 to 1; >0.5 almost always implies the same fold) and an E-value. These are *structural* homologs — they may share no detectable sequence similarity.

Solvent-accessible surface area. Accessible surface area quantifies burial. A residue with SASA near zero is packed into the hydrophobic core; one with SASA >100 Å² sits on the surface. Computed here via the Shrake–Rupley numerical algorithm with a 1.4 Å probe.

Rendered structure images. Structure images are PyMOL renders from six orthogonal camera directions. Cartoon representation draws helices as coils and strands as arrows; sticks shows the backbone as bonds; surface shows the solvent-excluded envelope. Rainbow coloring maps sequence position to hue (blue→red, N→C); chain coloring assigns a distinct color per polypeptide.

Backbone torsions (φ/ψ). φ (phi) and ψ (psi) are the two rotatable backbone dihedrals per residue: φ is the C(i-1)–N–Cα–C torsion, ψ is the N–Cα–C–N(i+1) torsion, both in degrees on (−180°, 180°]. α-helical residues cluster near (−60°, −45°); β-strand residues near (−120°, +130°). A Ramachandran plot is simply a scatter of (φ, ψ) for every residue.

Predicted aligned error. Predicted Aligned Error (PAE) is an AlphaFold confidence matrix: entry (i, j) is the expected error in the position of residue j, in ångströms, when the prediction is superimposed on the true structure at residue i. Low PAE within a block of residues means that block is internally rigid and well-predicted; high PAE between two blocks means their relative placement is uncertain even if each block individually is confident.

mmCIF coordinates. Structure coordinates are given as an mmCIF _atom_site loop: one row per atom with element, residue name, chain id, sequence number, and x/y/z position in Å. Only the four main-chain atoms per residue are included here; side chains are omitted to keep the record compact.

InterPro / GO / CATH / organism. Database cross-references. InterPro integrates a dozen domain/family signature databases into unified entries with residue-range hits. GO terms attach function/process/location labels with evidence codes. CATH codes position the fold in a four-level structural taxonomy. Organism is the NCBI-taxonomy species name.

Secondary structure (3-state, P-SEA). SS3 is a coarse helix/strand/coil call (letters a/b/c) made by the P-SEA algorithm from inter-Cα distances and dihedrals. It is less detailed than DSSP but needs only Cα positions.

Sequence. Sequence gives the chain of amino acids in standard one-letter code (A=alanine, C=cysteine, …, Y=tyrosine), read N→C. It is the only feature that is directly encoded by the gene; all structural features are derived from the folded form of this sequence.